Protein AF-A0A7J4IHK7-F1 (afdb_monomer)

pLDDT: mean 91.3, std 6.1, range [66.44, 97.69]

Mean predicted aligned error: 4.22 Å

Secondary structure (DSSP, 8-state):
---TT---EEETTTTEEE-TTSPPEE-PPPPHHHHHHHHTTSHHHHHHHT-

Solvent-accessible surface area (backbone atoms only — not comparable to full-atom values): 32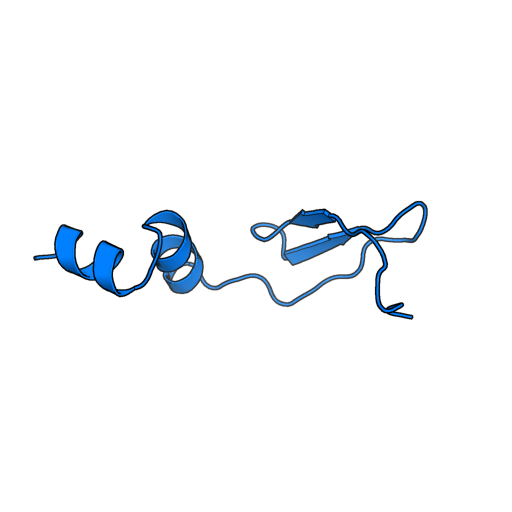27 Å² total; per-residue (Å²): 133,92,61,89,93,62,75,68,50,74,41,65,83,81,12,36,37,38,45,82,94,48,82,70,44,82,50,85,50,63,52,72,68,57,48,49,22,58,74,48,75,28,62,69,48,41,54,57,78,74,106

Nearest PDB structures (foldseek):
  5sva-assembly1_c  TM=4.984E-01  e=6.508E+00  Saccharomyces cerevisiae
  4v1o-assembly1_M  TM=4.984E-01  e=6.508E+00  Saccharomyces cerevisiae
  2mnj-assembly1_B  TM=4.236E-01  e=8.525E+00  Saccharomyces cerevisiae

Radius of gyration: 14.48 Å; Cα contacts (8 Å, |Δi|>4): 48; chains: 1; bounding box: 30×13×39 Å

Foldseek 3Di:
DDDPPFDWDADLQQQWIGGPPDDIDHHDHDDPVVVLQVVLVHPVSSVVVVD

Sequence (51 aa):
ACVDGETVEVDLEAGLVRADDRPPVSIAPLSPRMRAILGAGGLVELLKDEA

Structure (mmCIF, N/CA/C/O backbone):
data_AF-A0A7J4IHK7-F1
#
_entry.id   AF-A0A7J4IHK7-F1
#
loop_
_atom_site.group_PDB
_atom_site.id
_atom_site.type_symbol
_atom_site.label_atom_id
_atom_site.label_alt_id
_atom_site.label_comp_id
_atom_site.label_asym_id
_atom_site.label_entity_id
_atom_site.label_seq_id
_atom_site.pdbx_PDB_ins_code
_atom_site.Cartn_x
_atom_site.Cartn_y
_atom_site.Cartn_z
_atom_site.occupancy
_atom_site.B_iso_or_equiv
_atom_site.auth_seq_id
_atom_site.auth_comp_id
_atom_site.auth_asym_id
_atom_site.auth_atom_id
_atom_site.pdbx_PDB_model_num
ATOM 1 N N . ALA A 1 1 ? 12.948 5.659 -15.119 1.00 66.44 1 ALA A N 1
ATOM 2 C CA . ALA A 1 1 ? 11.755 6.453 -15.472 1.00 66.44 1 ALA A CA 1
ATOM 3 C C . ALA A 1 1 ? 10.537 5.618 -15.118 1.00 66.44 1 ALA A C 1
ATOM 5 O O . ALA A 1 1 ? 10.579 4.425 -15.382 1.00 66.44 1 ALA A O 1
ATOM 6 N N . CYS A 1 2 ? 9.523 6.200 -14.479 1.00 75.38 2 CYS A N 1
ATOM 7 C CA . CYS A 1 2 ? 8.249 5.510 -14.269 1.00 75.38 2 CYS A CA 1
ATOM 8 C C . CYS A 1 2 ? 7.474 5.530 -15.592 1.00 75.38 2 CYS A C 1
ATOM 10 O O . CYS A 1 2 ? 7.428 6.584 -16.232 1.00 75.38 2 CYS A O 1
ATOM 12 N N . VAL A 1 3 ? 6.935 4.389 -16.016 1.00 87.94 3 VAL A N 1
ATOM 13 C CA . VAL A 1 3 ? 6.147 4.266 -17.245 1.00 87.94 3 VAL A CA 1
ATOM 14 C C . VAL A 1 3 ? 4.718 3.915 -16.848 1.00 87.94 3 VAL A C 1
ATOM 16 O O . VAL A 1 3 ? 4.493 2.990 -16.076 1.00 87.94 3 VAL A O 1
ATOM 19 N N . ASP A 1 4 ? 3.751 4.687 -17.336 1.00 91.44 4 ASP A N 1
ATOM 20 C CA . ASP A 1 4 ? 2.338 4.427 -17.058 1.00 91.44 4 ASP A CA 1
ATOM 21 C C . ASP A 1 4 ? 1.897 3.076 -17.646 1.00 91.44 4 ASP A C 1
ATOM 23 O O . ASP A 1 4 ? 2.334 2.691 -18.732 1.00 91.44 4 ASP A O 1
ATOM 27 N N . GLY A 1 5 ? 1.053 2.346 -16.913 1.00 91.19 5 GLY A N 1
ATOM 28 C CA . GLY A 1 5 ? 0.598 1.001 -17.285 1.00 91.19 5 GLY A CA 1
ATOM 29 C C . GLY A 1 5 ? 1.613 -0.127 -17.048 1.00 91.19 5 GLY A C 1
ATOM 30 O O . GLY A 1 5 ? 1.299 -1.289 -17.304 1.00 91.19 5 GLY A O 1
ATOM 31 N N . GLU A 1 6 ? 2.810 0.186 -16.548 1.00 91.50 6 GLU A N 1
ATOM 32 C CA . GLU A 1 6 ? 3.829 -0.806 -16.205 1.00 91.50 6 GLU A C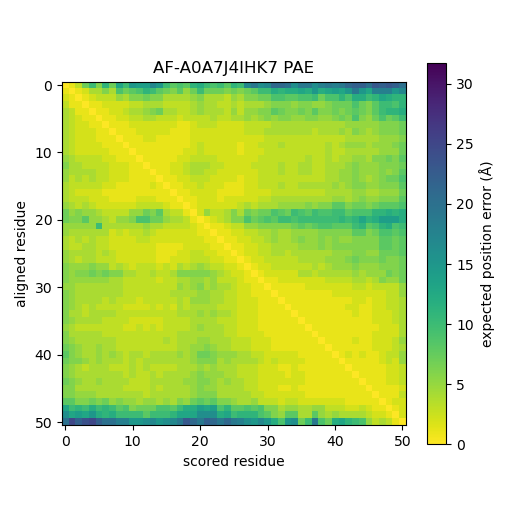A 1
ATOM 33 C C . GLU A 1 6 ? 3.438 -1.596 -14.947 1.00 91.50 6 GLU A C 1
ATOM 35 O O . GLU A 1 6 ? 2.971 -1.036 -13.952 1.00 91.50 6 GLU A O 1
ATOM 40 N N . THR A 1 7 ? 3.640 -2.915 -14.984 1.00 92.94 7 THR A N 1
ATOM 41 C CA . THR A 1 7 ? 3.448 -3.760 -13.800 1.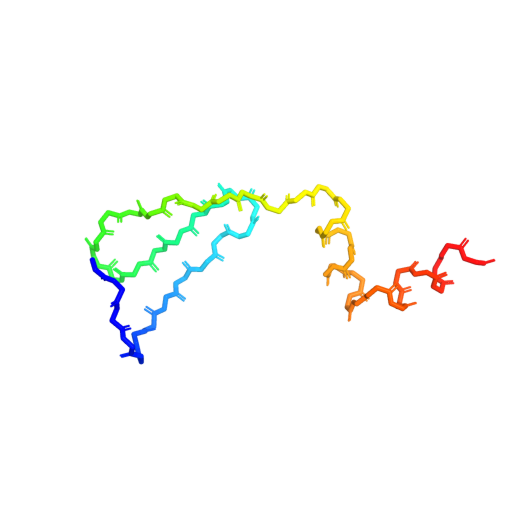00 92.94 7 THR A CA 1
ATOM 42 C C . THR A 1 7 ? 4.662 -3.636 -12.891 1.00 92.94 7 THR A C 1
ATOM 44 O O . THR A 1 7 ? 5.800 -3.737 -13.342 1.00 92.94 7 THR A O 1
ATOM 47 N N . VAL A 1 8 ? 4.418 -3.424 -11.600 1.00 93.94 8 VAL A N 1
ATOM 48 C CA . VAL A 1 8 ? 5.473 -3.250 -10.601 1.00 93.94 8 VAL A CA 1
ATOM 49 C C . VAL A 1 8 ? 5.185 -4.088 -9.365 1.00 93.94 8 VAL A C 1
ATOM 51 O O . VAL A 1 8 ? 4.030 -4.290 -8.988 1.00 93.94 8 VAL A O 1
ATOM 54 N N . GLU A 1 9 ? 6.244 -4.532 -8.702 1.00 94.88 9 GLU A N 1
ATOM 55 C CA . GLU A 1 9 ? 6.176 -5.137 -7.377 1.00 94.88 9 GLU A CA 1
ATOM 56 C C . GLU A 1 9 ? 6.605 -4.108 -6.332 1.00 94.88 9 GLU A C 1
ATOM 58 O O . GLU A 1 9 ? 7.650 -3.463 -6.465 1.00 94.88 9 GLU A O 1
ATOM 63 N N . VAL A 1 10 ? 5.808 -3.957 -5.274 1.00 93.12 10 VAL A N 1
ATOM 64 C CA . VAL A 1 10 ? 6.072 -2.990 -4.205 1.00 93.12 10 VAL A CA 1
ATOM 65 C C . VAL A 1 10 ? 6.265 -3.719 -2.884 1.00 93.12 10 VAL A C 1
ATOM 67 O O . VAL A 1 10 ? 5.356 -4.377 -2.384 1.00 93.12 10 VAL A O 1
ATOM 70 N N . ASP A 1 11 ? 7.441 -3.544 -2.293 1.00 92.19 11 ASP A N 1
ATOM 71 C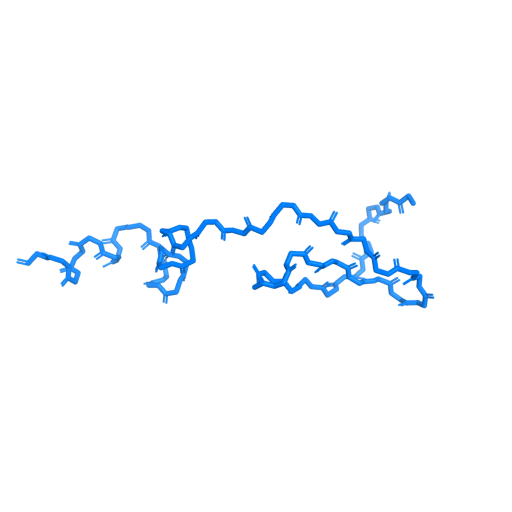 CA . ASP A 1 11 ? 7.739 -3.932 -0.922 1.00 92.19 11 ASP A CA 1
ATOM 72 C C . ASP A 1 11 ? 7.483 -2.730 -0.001 1.00 92.19 11 ASP A C 1
ATOM 74 O O . ASP A 1 11 ? 8.290 -1.799 0.099 1.00 92.19 11 ASP A O 1
ATOM 78 N N . LEU A 1 12 ? 6.318 -2.736 0.648 1.00 88.00 12 LEU A N 1
ATOM 79 C CA . LEU A 1 12 ? 5.888 -1.676 1.564 1.00 88.00 12 LEU A CA 1
ATOM 80 C C . LEU A 1 12 ? 6.648 -1.689 2.897 1.00 88.00 12 LEU A C 1
ATOM 82 O O . LEU A 1 12 ? 6.662 -0.672 3.597 1.00 88.00 12 LEU A O 1
ATOM 86 N N . GLU A 1 13 ? 7.262 -2.817 3.266 1.00 87.00 13 GLU A N 1
ATOM 87 C CA . GLU A 1 13 ? 8.046 -2.922 4.495 1.00 87.00 13 GLU A CA 1
ATOM 88 C C . GLU A 1 13 ? 9.440 -2.337 4.306 1.00 87.00 13 GLU A C 1
ATOM 90 O O . GLU A 1 13 ? 9.868 -1.502 5.108 1.00 87.00 13 GLU A O 1
ATOM 95 N N . ALA A 1 14 ? 10.118 -2.737 3.229 1.00 89.75 14 ALA A N 1
ATOM 96 C CA . ALA A 1 14 ? 11.463 -2.285 2.904 1.00 89.75 14 ALA A CA 1
ATOM 97 C C . ALA A 1 14 ? 11.492 -0.937 2.161 1.00 89.75 14 ALA A C 1
ATOM 99 O O . ALA A 1 14 ? 12.558 -0.334 2.035 1.00 89.75 14 ALA A O 1
ATOM 100 N N . GLY A 1 15 ? 10.345 -0.452 1.673 1.00 92.44 15 GLY A N 1
ATOM 101 C CA . GLY A 1 15 ? 10.259 0.790 0.906 1.00 92.44 15 GLY A CA 1
ATOM 102 C C . GLY A 1 15 ? 10.968 0.668 -0.442 1.00 92.44 15 GLY A C 1
ATOM 103 O O . GLY A 1 15 ? 11.806 1.499 -0.792 1.00 92.44 15 GLY A O 1
ATOM 104 N N . LEU A 1 16 ? 10.662 -0.391 -1.193 1.00 94.31 16 LEU A N 1
ATOM 105 C CA . LEU A 1 16 ? 11.323 -0.720 -2.457 1.00 94.31 16 LEU A CA 1
ATOM 106 C C . LEU A 1 16 ? 10.302 -1.019 -3.552 1.00 94.31 16 LEU A C 1
ATOM 108 O O . LEU A 1 16 ? 9.328 -1.731 -3.331 1.00 94.31 16 LEU A O 1
ATOM 112 N N . VAL A 1 17 ? 10.559 -0.509 -4.753 1.00 94.56 17 VAL A N 1
ATOM 113 C CA . VAL A 1 17 ? 9.770 -0.786 -5.957 1.00 94.56 17 VAL A CA 1
ATOM 114 C C . VAL A 1 17 ? 10.653 -1.505 -6.970 1.00 94.56 17 VAL A C 1
ATOM 116 O O . VAL A 1 17 ? 11.755 -1.041 -7.277 1.00 94.56 17 VAL A O 1
ATOM 119 N N . ARG A 1 18 ? 10.173 -2.636 -7.489 1.00 94.25 18 ARG A N 1
ATOM 120 C CA . ARG A 1 18 ? 10.812 -3.426 -8.548 1.00 94.25 18 ARG A CA 1
ATOM 121 C C . ARG A 1 18 ? 9.927 -3.423 -9.783 1.00 94.25 18 ARG A C 1
ATOM 123 O O . ARG A 1 18 ? 8.705 -3.453 -9.672 1.00 94.25 18 ARG A O 1
ATOM 130 N N . ALA A 1 19 ? 10.547 -3.364 -10.950 1.00 93.69 19 ALA A N 1
ATOM 131 C CA . ALA A 1 19 ? 9.833 -3.315 -12.213 1.00 93.69 19 ALA A CA 1
ATOM 132 C C . ALA A 1 19 ? 10.717 -3.909 -13.309 1.00 93.69 19 ALA A C 1
ATOM 134 O O . ALA A 1 19 ? 11.730 -3.300 -13.683 1.00 93.69 19 ALA A O 1
ATOM 135 N N . ASP A 1 20 ? 10.327 -5.099 -13.762 1.00 86.88 20 ASP A N 1
ATOM 136 C CA . ASP A 1 20 ? 11.092 -5.969 -14.654 1.00 86.88 20 ASP A CA 1
ATOM 137 C C . ASP A 1 20 ? 12.558 -6.122 -14.192 1.00 86.88 20 ASP A C 1
ATOM 139 O O . ASP A 1 20 ? 12.837 -6.240 -12.997 1.00 86.88 20 ASP A O 1
ATOM 143 N N . ASP A 1 21 ? 13.510 -6.076 -15.127 1.00 86.38 21 ASP A N 1
ATOM 144 C CA . ASP A 1 21 ? 14.945 -6.276 -14.883 1.00 86.38 21 ASP A CA 1
ATOM 145 C C . ASP A 1 21 ? 15.686 -4.998 -14.440 1.00 86.38 21 ASP A C 1
ATOM 147 O O . ASP A 1 21 ? 16.920 -4.929 -14.454 1.00 86.38 21 ASP A O 1
ATOM 151 N N . ARG A 1 22 ? 14.959 -3.933 -14.077 1.00 88.25 22 ARG A N 1
ATOM 152 C CA . ARG A 1 22 ? 15.573 -2.657 -13.687 1.00 88.25 22 ARG A CA 1
ATOM 153 C C . ARG A 1 22 ? 16.035 -2.693 -12.229 1.00 88.25 22 ARG A C 1
ATOM 155 O O . ARG A 1 22 ? 15.401 -3.340 -11.393 1.00 88.25 22 ARG A O 1
ATOM 162 N N .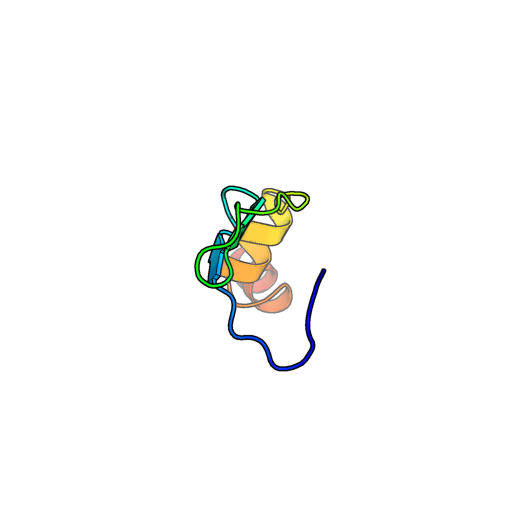 PRO A 1 23 ? 17.103 -1.948 -11.881 1.00 90.56 23 PRO A N 1
ATOM 163 C CA . PRO A 1 23 ? 17.508 -1.797 -10.491 1.00 90.56 23 PRO A CA 1
ATOM 164 C C . PRO A 1 23 ? 16.337 -1.313 -9.616 1.00 90.56 23 PRO A C 1
ATOM 166 O O . PRO A 1 23 ? 15.625 -0.392 -10.030 1.00 90.56 23 PRO A O 1
ATOM 169 N N . PRO A 1 24 ? 16.146 -1.888 -8.412 1.00 92.44 24 PRO A N 1
ATOM 170 C CA . PRO A 1 24 ? 15.091 -1.462 -7.504 1.00 92.44 24 PRO A CA 1
ATOM 171 C C . PRO A 1 24 ? 15.210 0.020 -7.141 1.00 92.44 24 PRO A C 1
ATOM 173 O O . PRO A 1 24 ? 16.308 0.531 -6.905 1.00 92.44 24 PRO A O 1
ATOM 176 N N . VAL A 1 25 ? 14.071 0.700 -7.046 1.00 93.38 25 VAL A N 1
ATOM 177 C CA . VAL A 1 25 ? 13.992 2.108 -6.646 1.00 93.38 25 VAL A CA 1
ATOM 178 C C . VAL A 1 25 ? 13.525 2.189 -5.198 1.00 93.38 25 VAL A C 1
ATOM 180 O O . VAL A 1 25 ? 12.532 1.563 -4.829 1.00 93.38 25 VAL A O 1
ATOM 183 N N . SER A 1 26 ? 14.228 2.964 -4.371 1.00 93.62 26 SER A N 1
ATOM 184 C CA . SER A 1 26 ? 13.803 3.212 -2.991 1.00 93.62 26 SER A CA 1
ATOM 185 C C . SER A 1 26 ? 12.695 4.262 -2.942 1.00 93.62 26 SER A C 1
ATOM 187 O O . SER A 1 26 ? 12.765 5.296 -3.609 1.00 93.62 26 SER A O 1
ATOM 189 N N . ILE A 1 27 ? 11.693 3.993 -2.114 1.00 92.62 27 ILE A N 1
ATOM 190 C CA . ILE A 1 27 ? 10.642 4.918 -1.706 1.00 92.62 27 ILE A CA 1
ATOM 191 C C . ILE A 1 27 ? 10.695 5.090 -0.187 1.00 92.62 27 ILE A C 1
ATOM 193 O O . ILE A 1 27 ? 11.233 4.246 0.530 1.00 92.62 27 ILE A O 1
ATOM 197 N N . ALA A 1 28 ? 10.128 6.185 0.319 1.00 91.44 28 ALA A N 1
ATOM 198 C CA . ALA A 1 28 ? 10.012 6.364 1.760 1.00 91.44 28 ALA A CA 1
ATOM 199 C C . ALA A 1 28 ? 9.157 5.221 2.348 1.00 91.44 28 ALA A C 1
ATOM 201 O O . ALA A 1 28 ? 8.015 5.044 1.912 1.00 91.44 28 ALA A O 1
ATOM 202 N N . PRO A 1 29 ? 9.680 4.443 3.311 1.00 89.56 29 PRO A N 1
ATOM 203 C CA . PRO A 1 29 ? 8.924 3.357 3.912 1.00 89.56 29 PRO A CA 1
ATOM 204 C C . PRO A 1 29 ? 7.746 3.911 4.713 1.00 89.56 29 PRO A C 1
ATOM 206 O O . PRO A 1 29 ? 7.796 5.016 5.266 1.00 89.56 29 PRO A O 1
ATOM 209 N N . LEU A 1 30 ? 6.677 3.123 4.805 1.00 89.50 30 LEU A N 1
ATOM 210 C CA . LEU A 1 30 ? 5.517 3.501 5.599 1.00 89.50 30 LEU A CA 1
ATOM 211 C C . LEU A 1 30 ? 5.879 3.562 7.084 1.00 89.50 30 LEU A C 1
ATOM 213 O O . LEU A 1 30 ? 6.556 2.682 7.622 1.00 89.50 30 LEU A O 1
ATOM 217 N N . SER A 1 31 ? 5.368 4.587 7.769 1.00 92.06 31 SER A N 1
ATOM 218 C CA . SER A 1 31 ? 5.494 4.657 9.224 1.00 92.06 31 SER A CA 1
ATOM 219 C C . SER A 1 31 ? 4.828 3.440 9.888 1.00 92.06 31 SER A C 1
ATOM 221 O O . SER A 1 31 ? 3.858 2.897 9.344 1.00 92.06 31 SER A O 1
ATOM 223 N N . PRO A 1 32 ? 5.265 3.038 11.097 1.00 92.88 32 PRO A N 1
ATOM 224 C CA . PRO A 1 32 ? 4.632 1.940 11.827 1.00 92.88 32 PRO A CA 1
ATOM 225 C C . PRO A 1 32 ? 3.111 2.104 11.974 1.00 92.88 32 PRO A C 1
ATOM 227 O O . PRO A 1 32 ? 2.373 1.142 11.782 1.00 92.88 32 PRO A O 1
ATOM 230 N N . ARG A 1 33 ? 2.632 3.334 12.221 1.00 94.19 33 ARG A N 1
ATOM 231 C CA . ARG A 1 33 ? 1.196 3.637 12.326 1.00 94.19 33 ARG A CA 1
ATOM 232 C C . ARG A 1 33 ? 0.459 3.428 11.002 1.00 94.19 33 ARG A C 1
ATOM 234 O O . ARG A 1 33 ? -0.622 2.856 11.000 1.00 94.19 33 ARG A O 1
ATOM 241 N N . MET A 1 34 ? 1.030 3.862 9.878 1.00 94.19 34 MET A N 1
ATOM 242 C CA . MET A 1 34 ? 0.415 3.648 8.560 1.00 94.19 34 MET A CA 1
ATOM 243 C C . MET A 1 34 ? 0.342 2.164 8.200 1.00 94.19 34 MET A C 1
ATOM 245 O O . MET A 1 34 ? -0.666 1.725 7.657 1.00 94.19 34 MET A O 1
ATOM 249 N N . ARG A 1 35 ? 1.369 1.377 8.547 1.00 92.50 35 ARG A N 1
ATOM 250 C CA . ARG A 1 35 ? 1.335 -0.080 8.357 1.00 92.50 35 ARG A CA 1
ATOM 251 C C . ARG A 1 35 ? 0.239 -0.740 9.188 1.00 92.50 35 ARG A C 1
ATOM 253 O O . ARG A 1 35 ? -0.483 -1.569 8.652 1.00 92.50 35 ARG A O 1
ATOM 260 N N . ALA A 1 36 ? 0.066 -0.329 10.446 1.00 93.81 36 ALA A N 1
ATOM 261 C CA . ALA A 1 36 ? -1.026 -0.820 11.291 1.00 93.81 36 ALA A CA 1
ATOM 262 C C . ALA A 1 36 ? -2.406 -0.497 10.691 1.00 93.81 36 ALA A C 1
ATOM 264 O O . ALA A 1 36 ? -3.260 -1.372 10.605 1.00 93.81 36 ALA A O 1
ATOM 265 N N . ILE A 1 37 ? -2.589 0.730 10.191 1.00 95.81 3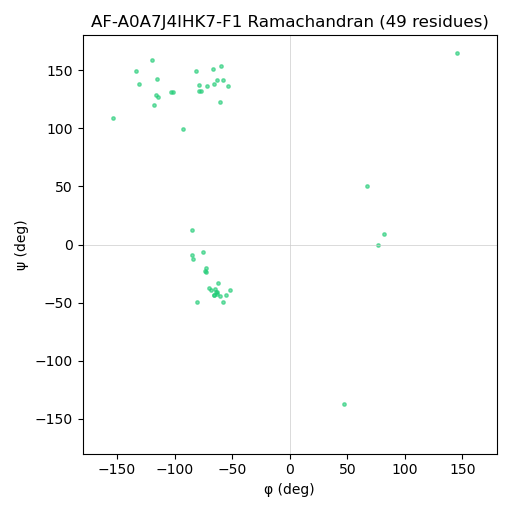7 ILE A N 1
ATOM 266 C CA . ILE A 1 37 ? -3.821 1.159 9.513 1.00 95.81 37 ILE A CA 1
ATOM 267 C C . ILE A 1 37 ? -4.132 0.274 8.299 1.00 95.81 37 ILE A C 1
ATOM 269 O O . ILE A 1 37 ? -5.262 -0.182 8.148 1.00 95.81 37 ILE A O 1
ATOM 273 N N . LEU A 1 38 ? -3.149 0.038 7.424 1.00 94.25 38 LEU A N 1
ATOM 274 C CA . LEU A 1 38 ? -3.349 -0.796 6.235 1.00 94.25 38 LEU A CA 1
ATOM 275 C C . LEU A 1 38 ? -3.572 -2.268 6.599 1.00 94.25 38 LEU A C 1
ATOM 277 O O . LEU A 1 38 ? -4.428 -2.909 5.999 1.00 94.25 38 LEU A O 1
ATOM 281 N N . GLY A 1 39 ? -2.847 -2.784 7.595 1.00 93.94 39 GLY A N 1
ATOM 282 C CA . GLY A 1 39 ? -3.003 -4.152 8.093 1.00 93.94 39 GLY A CA 1
ATOM 283 C C . GLY A 1 39 ? -4.386 -4.423 8.687 1.00 93.94 39 GLY A C 1
ATOM 284 O O . GLY A 1 39 ? -4.911 -5.517 8.512 1.00 93.94 39 GLY A O 1
ATOM 285 N N . ALA A 1 40 ? -5.008 -3.415 9.306 1.00 96.69 40 ALA A N 1
ATOM 286 C CA . ALA A 1 40 ? -6.388 -3.484 9.787 1.00 96.69 40 ALA A CA 1
ATOM 287 C C . ALA A 1 40 ? -7.441 -3.382 8.662 1.00 96.69 40 ALA A C 1
ATOM 289 O O . ALA A 1 40 ? -8.632 -3.512 8.917 1.00 96.69 40 ALA A O 1
ATOM 290 N N . GLY A 1 41 ? -7.040 -3.123 7.411 1.00 96.00 41 GLY A N 1
ATOM 291 C CA . GLY A 1 41 ? -7.969 -2.880 6.301 1.00 96.00 41 GLY A CA 1
ATOM 292 C C . GLY A 1 41 ? -8.499 -1.444 6.229 1.00 96.00 41 GLY A C 1
ATOM 293 O O . GLY A 1 41 ? -9.380 -1.147 5.424 1.00 96.00 41 GLY A O 1
ATOM 294 N N . GLY A 1 42 ? -7.951 -0.528 7.029 1.00 96.62 42 GLY A N 1
ATOM 295 C CA . GLY A 1 42 ? -8.304 0.886 7.022 1.00 96.62 42 GLY A CA 1
ATOM 296 C C . GLY A 1 42 ? -8.254 1.520 8.408 1.00 96.62 42 GLY A C 1
ATOM 297 O O . GLY A 1 42 ? -8.234 0.848 9.435 1.00 96.62 42 GLY A O 1
ATOM 298 N N . LEU A 1 43 ? -8.259 2.857 8.440 1.00 96.88 43 LEU A N 1
ATOM 299 C CA . LEU A 1 43 ? -8.156 3.603 9.699 1.00 96.88 43 LEU A CA 1
ATOM 300 C C . LEU A 1 43 ? -9.364 3.347 10.602 1.00 96.88 43 LEU A C 1
ATOM 302 O O . LEU A 1 43 ? -9.209 3.218 11.808 1.00 96.88 43 LEU A O 1
ATOM 306 N N . VAL A 1 44 ? -10.561 3.289 10.017 1.00 97.56 44 VAL A N 1
ATOM 307 C CA . VAL A 1 44 ? -11.797 3.052 10.771 1.00 97.56 44 VAL A CA 1
ATOM 308 C C . VAL A 1 44 ? -11.773 1.679 11.435 1.00 97.56 44 VAL A C 1
ATOM 310 O O . VAL A 1 44 ? -12.165 1.578 12.590 1.00 97.56 44 VAL A O 1
ATOM 313 N N . GLU A 1 45 ? -11.285 0.652 10.740 1.00 97.69 45 GLU A N 1
ATOM 314 C CA . GLU A 1 45 ? -11.178 -0.693 11.311 1.00 97.69 45 GLU A CA 1
ATOM 315 C C . GLU A 1 45 ? -10.162 -0.733 12.452 1.00 97.69 45 GLU A C 1
ATOM 317 O O . GLU A 1 45 ? -10.492 -1.219 13.528 1.00 97.69 45 GLU A O 1
ATOM 322 N N . LEU A 1 46 ? -8.996 -0.097 12.284 1.00 96.88 46 LEU A N 1
ATOM 323 C CA . LEU A 1 46 ? -8.010 0.014 13.363 1.00 96.88 46 LEU A CA 1
ATOM 324 C C . LEU A 1 46 ? -8.614 0.637 14.634 1.00 96.88 46 LEU A C 1
ATOM 326 O O . LEU A 1 46 ? -8.373 0.158 15.734 1.00 96.88 46 LEU A O 1
ATOM 330 N N . LEU A 1 47 ? -9.413 1.697 14.487 1.00 96.56 47 LEU A N 1
ATOM 331 C CA . LEU A 1 47 ? -10.024 2.389 15.625 1.00 96.56 47 LEU A CA 1
ATOM 332 C C . LEU A 1 47 ? -11.159 1.5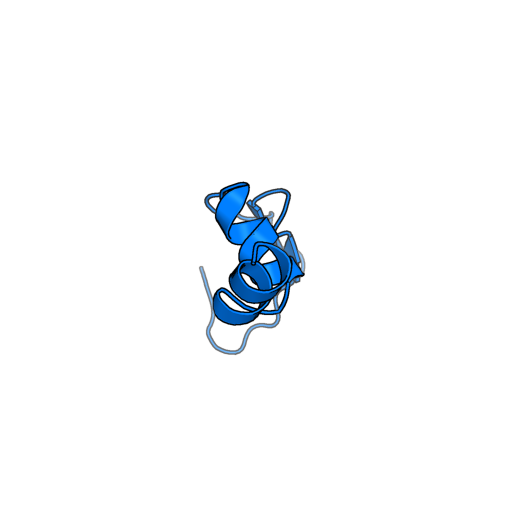95 16.290 1.00 96.56 47 LEU A C 1
ATOM 334 O O . LEU A 1 47 ? -11.452 1.853 17.453 1.00 96.56 47 LEU A O 1
ATOM 338 N N . LYS A 1 48 ? -11.815 0.667 15.579 1.00 95.69 48 LYS A N 1
ATOM 339 C CA . LYS A 1 48 ? -12.821 -0.227 16.180 1.00 95.69 48 LYS A CA 1
ATOM 340 C C . LYS A 1 48 ? -12.177 -1.247 17.113 1.00 95.69 48 LYS A C 1
ATOM 342 O O . LYS A 1 48 ? -12.764 -1.546 18.141 1.00 95.69 48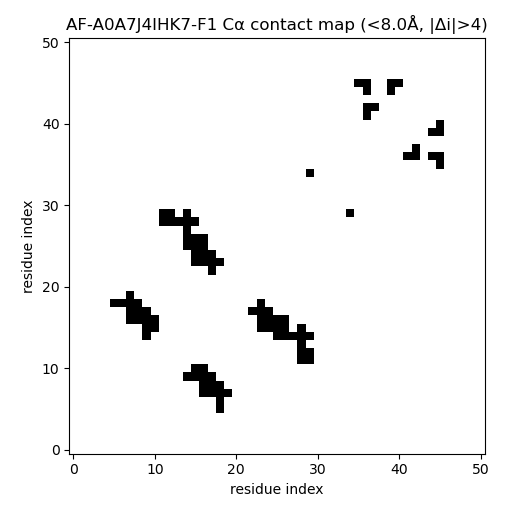 LYS A O 1
ATOM 347 N N . ASP A 1 49 ? -10.996 -1.748 16.759 1.00 86.56 49 ASP A N 1
ATOM 348 C CA . ASP A 1 49 ? -10.252 -2.712 17.579 1.00 86.56 49 ASP A CA 1
ATOM 349 C C . ASP A 1 49 ? -9.623 -2.058 18.825 1.00 86.56 49 ASP A C 1
ATOM 351 O O . ASP A 1 49 ? -9.327 -2.736 19.808 1.00 86.56 49 ASP A O 1
ATOM 355 N N . GLU A 1 50 ? -9.408 -0.739 18.784 1.00 86.38 50 GLU A N 1
ATOM 356 C CA . GLU A 1 50 ? -8.888 0.062 19.901 1.00 86.38 50 GLU A CA 1
ATOM 357 C C . GLU A 1 50 ? -9.979 0.520 20.897 1.00 86.38 50 GLU A C 1
ATOM 359 O O . GLU A 1 50 ? -9.632 1.068 21.949 1.00 86.38 50 GLU A O 1
ATOM 364 N N . ALA A 1 51 ? -11.266 0.331 20.574 1.00 69.69 51 ALA A N 1
ATOM 365 C CA . ALA A 1 51 ? -12.427 0.796 21.349 1.00 69.69 51 ALA A CA 1
ATOM 366 C C . ALA A 1 51 ? -13.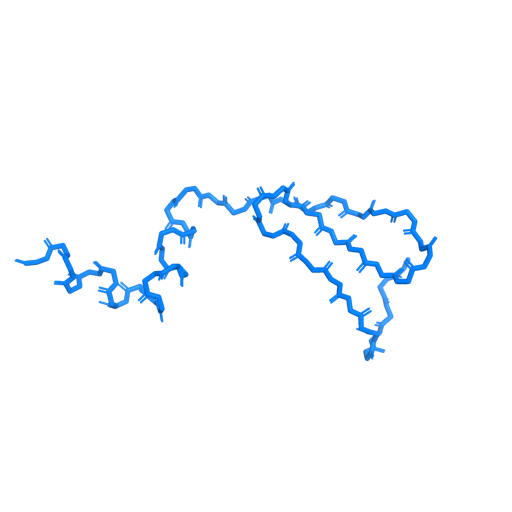040 -0.304 22.232 1.00 69.69 51 ALA A C 1
ATOM 368 O O . ALA A 1 51 ? -13.446 0.037 23.369 1.00 69.69 51 ALA A O 1
#